Protein AF-A0A9P0QIW4-F1 (afdb_monomer)

InterPro domains:
  IPR052035 Zinc finger BED domain-containing [PTHR46481] (2-67)

Organism: Acanthoscelides obtectus (NCBI:txid200917)

Sequence (75 aa):
MQPFTIVEDEGFRELLEEFDPAYKLPSRKTLSNILLPEPYDEVVQKVKNLLKNSEYLTITTDTWTSTAVVKVIWP

Radius of gyration: 18.98 Å; Cα contacts (8 Å, |Δi|>4): 25; chains: 1; bounding box: 45×28×43 Å

Solvent-accessible surface area (backbone atoms only — not comparable to full-atom values): 5030 Å² total; per-residue (Å²): 135,85,62,65,61,54,69,72,36,64,69,58,48,54,52,40,47,74,73,44,68,84,66,79,80,57,52,49,64,48,43,62,72,59,64,42,52,60,62,48,51,52,51,52,52,52,51,52,52,53,59,74,73,46,94,75,86,85,88,86,83,88,88,81,85,77,88,74,83,76,82,78,82,73,135

Mean predicted aligned error: 6.87 Å

Structure (mmCIF, N/CA/C/O backbone):
data_AF-A0A9P0QIW4-F1
#
_entry.id   AF-A0A9P0QIW4-F1
#
loop_
_atom_site.group_PDB
_atom_site.id
_atom_site.type_symbol
_atom_site.label_atom_id
_atom_site.label_alt_id
_atom_site.label_comp_id
_atom_site.label_asym_id
_atom_site.label_entity_id
_atom_site.label_seq_id
_atom_site.pdbx_PDB_ins_code
_atom_site.Cartn_x
_atom_site.Cartn_y
_atom_s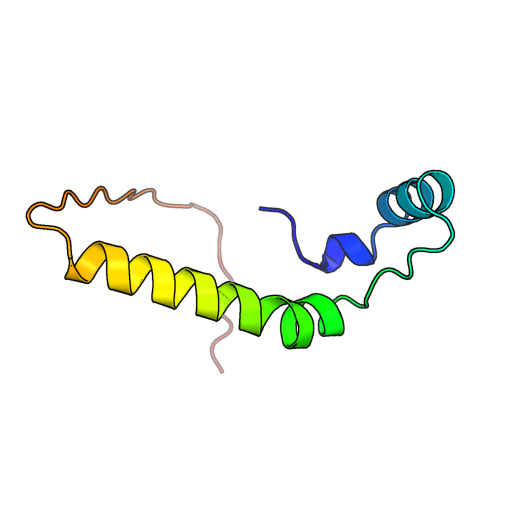ite.Cartn_z
_atom_site.occupancy
_atom_site.B_iso_or_equiv
_atom_site.auth_seq_id
_atom_site.auth_comp_id
_atom_site.auth_asym_id
_atom_site.auth_atom_id
_atom_site.pdbx_PDB_model_num
ATOM 1 N N . MET A 1 1 ? 2.289 -11.466 2.042 1.00 76.06 1 MET A N 1
ATOM 2 C CA . MET A 1 1 ? 2.343 -10.084 1.517 1.00 76.06 1 MET A CA 1
ATOM 3 C C . MET A 1 1 ? 3.380 -10.030 0.414 1.00 76.06 1 MET A C 1
ATOM 5 O O . MET A 1 1 ? 4.444 -10.605 0.605 1.00 76.06 1 MET A O 1
ATOM 9 N N . GLN A 1 2 ? 3.070 -9.375 -0.704 1.00 89.19 2 GLN A N 1
ATOM 10 C CA . GLN A 1 2 ? 4.018 -9.216 -1.805 1.00 89.19 2 GLN A CA 1
ATOM 11 C C . GLN A 1 2 ? 4.982 -8.060 -1.500 1.00 89.19 2 GLN A C 1
ATOM 13 O O . GLN A 1 2 ? 4.511 -6.962 -1.192 1.00 89.19 2 GLN A O 1
ATOM 18 N N . PRO A 1 3 ? 6.307 -8.264 -1.557 1.00 94.44 3 PRO A N 1
ATOM 19 C CA . PRO A 1 3 ? 7.258 -7.178 -1.372 1.00 94.44 3 PRO A CA 1
ATOM 20 C C . PRO A 1 3 ? 7.223 -6.210 -2.560 1.00 94.44 3 PRO A C 1
ATOM 22 O O . PRO A 1 3 ? 6.995 -6.605 -3.702 1.00 94.44 3 PRO A O 1
ATOM 25 N N . PHE A 1 4 ? 7.548 -4.939 -2.312 1.00 95.06 4 PHE A N 1
ATOM 26 C CA . PHE A 1 4 ? 7.6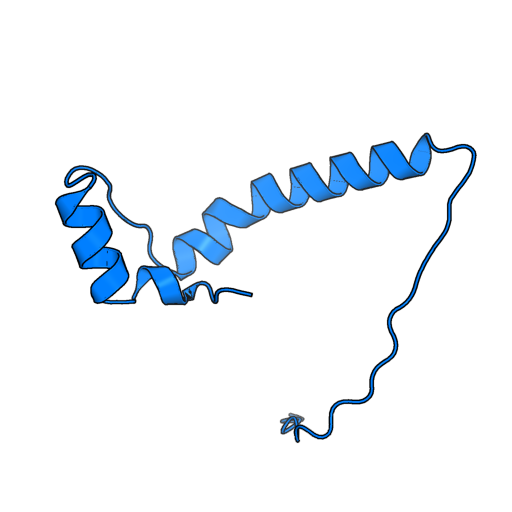60 -3.935 -3.380 1.00 95.06 4 PHE A CA 1
ATOM 27 C C . PHE A 1 4 ? 8.748 -4.254 -4.412 1.00 95.06 4 PHE A C 1
ATOM 29 O O . PHE A 1 4 ? 8.765 -3.643 -5.471 1.00 95.06 4 PHE A O 1
ATOM 36 N N . THR A 1 5 ? 9.635 -5.212 -4.130 1.00 95.56 5 THR A N 1
ATOM 37 C CA . THR A 1 5 ? 10.608 -5.743 -5.094 1.00 95.56 5 THR A CA 1
ATOM 38 C C . THR A 1 5 ? 9.950 -6.482 -6.260 1.00 95.56 5 THR A C 1
ATOM 40 O O . THR A 1 5 ? 10.638 -6.776 -7.224 1.00 95.56 5 THR A O 1
ATOM 43 N N . ILE A 1 6 ? 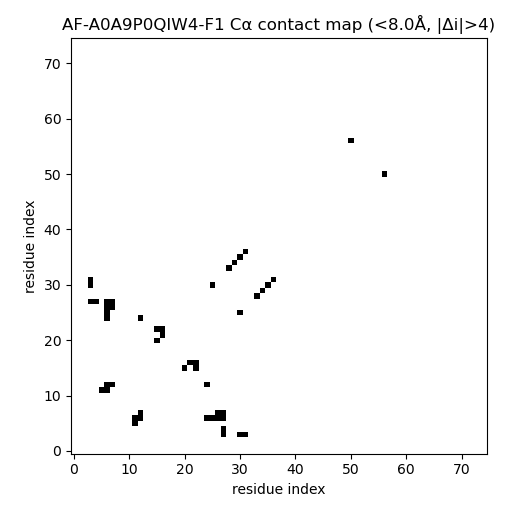8.632 -6.740 -6.234 1.00 95.94 6 ILE A N 1
ATOM 44 C CA . ILE A 1 6 ? 7.910 -7.291 -7.393 1.00 95.94 6 ILE A CA 1
ATOM 45 C C . ILE A 1 6 ? 8.138 -6.474 -8.669 1.00 95.94 6 ILE A C 1
ATOM 47 O O . ILE A 1 6 ? 8.198 -7.036 -9.750 1.00 95.94 6 ILE A O 1
ATOM 51 N N . VAL A 1 7 ? 8.329 -5.155 -8.559 1.00 95.81 7 VAL A N 1
ATOM 52 C CA . VAL A 1 7 ? 8.561 -4.303 -9.737 1.00 95.81 7 VAL A CA 1
ATOM 53 C C . VAL A 1 7 ? 9.943 -4.486 -10.380 1.00 95.81 7 VAL A C 1
ATOM 55 O O . VAL A 1 7 ? 10.246 -3.884 -11.412 1.00 95.81 7 VAL A O 1
ATOM 58 N N . GLU A 1 8 ? 10.798 -5.282 -9.745 1.00 96.00 8 GLU A N 1
ATOM 59 C CA . GLU A 1 8 ? 12.134 -5.664 -10.199 1.00 96.00 8 GLU A CA 1
ATOM 60 C C . GLU A 1 8 ? 12.178 -7.140 -10.635 1.00 96.00 8 GLU A C 1
ATOM 62 O O . GLU A 1 8 ? 13.199 -7.573 -11.156 1.00 96.00 8 GLU A O 1
ATOM 67 N N . ASP A 1 9 ? 11.088 -7.894 -10.445 1.00 96.81 9 ASP A N 1
ATOM 68 C CA . ASP A 1 9 ? 10.967 -9.289 -10.870 1.00 96.81 9 ASP A CA 1
ATOM 69 C C . ASP A 1 9 ? 10.881 -9.389 -12.400 1.00 96.81 9 ASP A C 1
ATOM 71 O O . ASP A 1 9 ? 10.097 -8.680 -13.035 1.00 96.81 9 ASP A O 1
ATOM 75 N N . GLU A 1 10 ? 11.707 -10.255 -12.990 1.00 97.50 10 GLU A N 1
ATOM 76 C CA . GLU A 1 10 ? 11.820 -10.398 -14.447 1.00 97.50 10 GLU A CA 1
ATOM 77 C C . GLU A 1 10 ? 10.528 -10.949 -15.058 1.00 97.50 10 GLU A C 1
ATOM 79 O O . GLU A 1 10 ? 9.984 -10.344 -15.978 1.00 97.50 10 GLU A O 1
ATOM 84 N N . GLY A 1 11 ? 9.969 -12.019 -14.484 1.00 97.56 11 GLY A N 1
ATOM 85 C CA . GLY A 1 11 ? 8.739 -12.627 -14.995 1.00 97.56 11 GLY A CA 1
ATOM 86 C C . GLY A 1 11 ? 7.531 -11.692 -14.898 1.00 97.56 11 GLY A C 1
ATOM 87 O O . GLY A 1 11 ? 6.699 -11.645 -15.803 1.00 97.56 11 GLY A O 1
ATOM 88 N N . PHE A 1 12 ? 7.436 -10.896 -13.830 1.00 96.31 12 PHE A N 1
ATOM 89 C CA . PHE A 1 12 ? 6.389 -9.883 -13.703 1.00 96.31 12 PHE A CA 1
ATOM 90 C C . PHE A 1 12 ? 6.524 -8.763 -14.742 1.00 96.31 12 PHE A C 1
ATOM 92 O O . PHE A 1 12 ? 5.516 -8.270 -15.246 1.00 96.31 12 PHE A O 1
ATOM 99 N N . ARG A 1 13 ? 7.753 -8.362 -15.080 1.00 97.00 13 ARG A N 1
ATOM 100 C CA . ARG A 1 13 ? 8.005 -7.366 -16.128 1.00 97.00 13 ARG A CA 1
ATOM 101 C C . ARG A 1 13 ? 7.657 -7.896 -17.509 1.00 97.00 13 ARG A C 1
ATOM 103 O O . ARG A 1 13 ? 6.927 -7.215 -18.216 1.00 97.00 13 ARG A O 1
ATOM 110 N N . GLU A 1 14 ? 8.088 -9.110 -17.842 1.00 97.94 14 GLU A N 1
ATOM 111 C CA . GLU A 1 14 ? 7.733 -9.775 -19.103 1.00 97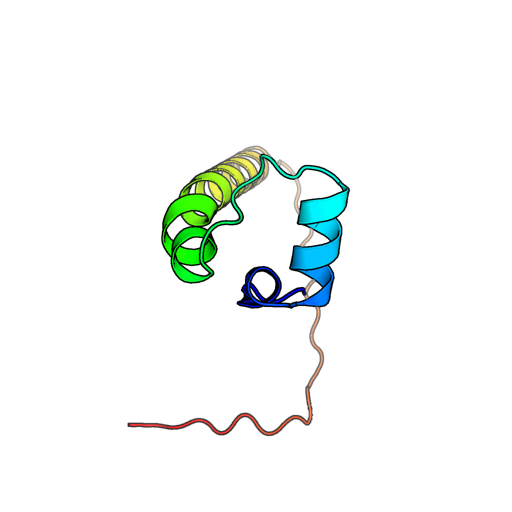.94 14 GLU A CA 1
ATOM 112 C C . GLU A 1 14 ? 6.212 -9.896 -19.261 1.00 97.94 14 GLU A C 1
ATOM 114 O O . GLU A 1 14 ? 5.659 -9.576 -20.311 1.00 97.94 14 GLU A O 1
ATOM 119 N N . LEU A 1 15 ? 5.512 -10.278 -18.187 1.00 97.25 15 LEU A N 1
ATOM 120 C CA . LEU A 1 15 ? 4.052 -10.340 -18.175 1.00 97.25 15 LEU A CA 1
ATOM 121 C C . LEU A 1 15 ? 3.413 -8.981 -18.495 1.00 97.25 15 LEU A C 1
ATOM 123 O O . LEU A 1 15 ? 2.446 -8.923 -19.252 1.00 97.25 15 LEU A O 1
ATOM 127 N N . LEU A 1 16 ? 3.911 -7.899 -17.895 1.00 96.88 16 LEU A N 1
ATOM 128 C CA . LEU A 1 16 ? 3.374 -6.560 -18.129 1.00 96.88 16 LEU A CA 1
ATOM 129 C C . LEU A 1 16 ? 3.725 -6.024 -19.513 1.00 96.88 16 LEU A C 1
ATOM 131 O O . LEU A 1 16 ? 2.891 -5.351 -20.104 1.00 96.88 16 LEU A O 1
ATOM 135 N N . GLU A 1 17 ? 4.907 -6.335 -20.035 1.00 96.94 17 GLU A N 1
ATOM 136 C CA . GLU A 1 17 ? 5.295 -5.972 -21.398 1.00 96.94 17 GLU A CA 1
ATOM 137 C C . GLU A 1 17 ? 4.402 -6.654 -22.439 1.00 96.94 17 GLU A C 1
ATOM 139 O O . GLU A 1 17 ? 4.025 -6.011 -23.413 1.00 96.94 17 GLU A O 1
ATOM 144 N N . GLU A 1 18 ? 4.005 -7.911 -22.217 1.00 97.88 18 GLU A N 1
ATOM 145 C CA . GLU A 1 18 ? 3.055 -8.612 -23.090 1.00 97.88 18 GLU A CA 1
ATOM 146 C C . GLU A 1 18 ? 1.619 -8.082 -22.926 1.00 97.88 18 GLU A C 1
ATOM 148 O O . GLU A 1 18 ? 0.883 -7.935 -23.901 1.00 97.88 18 GLU A O 1
ATOM 153 N N . PHE A 1 19 ? 1.202 -7.786 -21.691 1.00 97.56 19 PHE A N 1
ATOM 154 C CA . PHE A 1 19 ? -0.166 -7.358 -21.388 1.00 97.56 19 PHE A CA 1
ATOM 155 C C . PHE A 1 19 ? -0.451 -5.895 -21.767 1.00 97.56 19 PHE A C 1
ATOM 157 O O . PHE A 1 19 ? -1.491 -5.599 -22.357 1.00 97.56 19 PHE A O 1
ATOM 164 N N . ASP A 1 20 ? 0.448 -4.980 -21.408 1.00 97.12 20 ASP A N 1
ATOM 165 C CA . ASP A 1 20 ? 0.384 -3.551 -21.722 1.00 97.12 20 ASP A CA 1
ATOM 166 C C . ASP A 1 20 ? 1.805 -2.982 -21.927 1.00 97.12 20 ASP A C 1
ATOM 168 O O . ASP A 1 20 ? 2.400 -2.412 -21.004 1.00 97.12 20 ASP A O 1
ATOM 172 N N . PRO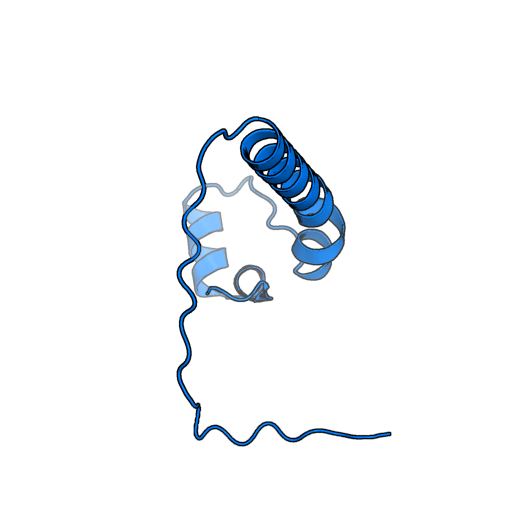 A 1 21 ? 2.345 -3.064 -23.159 1.00 95.75 21 PRO A N 1
ATOM 173 C CA . PRO A 1 21 ? 3.688 -2.578 -23.474 1.00 95.75 21 PRO A CA 1
ATOM 174 C C . PRO A 1 21 ? 3.889 -1.071 -23.241 1.00 95.75 21 PRO A C 1
ATOM 176 O O . PRO A 1 21 ? 5.024 -0.590 -23.185 1.00 95.75 21 PRO A O 1
ATOM 179 N N . ALA A 1 22 ? 2.809 -0.284 -23.158 1.00 97.25 22 ALA A N 1
ATOM 180 C CA . ALA A 1 22 ? 2.897 1.154 -22.917 1.00 97.25 22 ALA A CA 1
ATOM 181 C C . ALA A 1 22 ? 3.062 1.485 -21.424 1.00 97.25 22 ALA A C 1
ATOM 183 O O . ALA A 1 22 ? 3.451 2.610 -21.077 1.00 97.25 22 ALA A O 1
ATOM 184 N N . TYR A 1 23 ? 2.790 0.526 -20.537 1.00 95.94 23 TYR A N 1
ATOM 185 C CA . TYR A 1 23 ? 2.858 0.727 -19.103 1.00 95.94 23 TYR A CA 1
ATOM 186 C C . TYR A 1 23 ? 4.303 0.737 -18.598 1.00 95.94 23 TYR A C 1
ATOM 188 O O . TYR A 1 23 ? 5.015 -0.265 -18.580 1.00 95.94 23 TYR A O 1
ATOM 196 N N . LYS A 1 24 ? 4.741 1.900 -18.111 1.00 94.44 24 LYS A N 1
ATOM 197 C CA . LYS A 1 24 ? 6.063 2.056 -17.497 1.00 94.44 24 LYS A CA 1
ATOM 198 C C . LYS A 1 24 ? 5.984 1.752 -16.012 1.00 94.44 24 LYS A C 1
ATOM 200 O O . LYS A 1 24 ? 5.568 2.596 -15.218 1.00 94.44 24 LYS A O 1
ATOM 205 N N . LEU A 1 25 ? 6.430 0.557 -15.645 1.00 95.50 25 LEU A N 1
ATOM 206 C CA . LEU A 1 25 ? 6.472 0.125 -14.256 1.00 95.50 25 LEU A CA 1
ATOM 207 C C . LEU A 1 25 ? 7.371 1.068 -13.424 1.00 95.50 25 LEU A C 1
ATOM 209 O O . LEU A 1 25 ? 8.522 1.318 -13.802 1.00 95.50 25 LEU A O 1
AT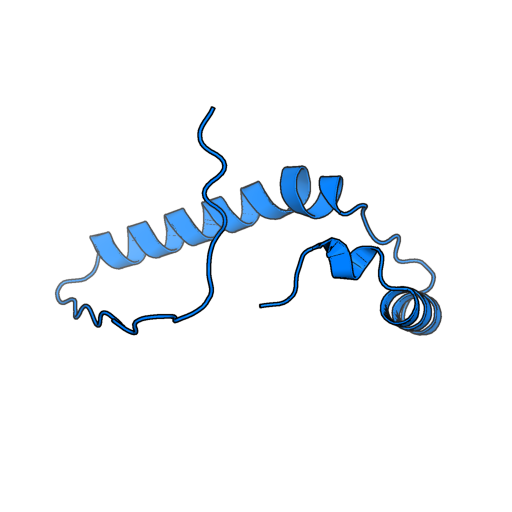OM 213 N N . PRO A 1 26 ? 6.880 1.628 -12.303 1.00 95.94 26 PRO A N 1
ATOM 214 C CA . PRO A 1 26 ? 7.680 2.511 -11.469 1.00 95.94 26 PRO A CA 1
ATOM 215 C C . PRO A 1 26 ? 8.809 1.739 -10.781 1.00 95.94 26 PRO A C 1
ATOM 217 O O . PRO A 1 26 ? 8.716 0.539 -10.525 1.00 95.94 26 PRO A O 1
ATOM 220 N N . SER A 1 27 ? 9.871 2.454 -10.403 1.00 96.19 27 SER A N 1
ATOM 221 C CA . SER A 1 27 ? 10.904 1.870 -9.544 1.00 96.19 27 SER A CA 1
ATOM 222 C C . SER A 1 27 ? 10.331 1.506 -8.173 1.00 96.19 27 SER A C 1
ATOM 224 O O . SER A 1 27 ? 9.389 2.147 -7.698 1.00 96.19 27 SER A O 1
ATOM 226 N N . ARG A 1 28 ? 10.963 0.558 -7.471 1.00 96.44 28 ARG A N 1
ATOM 227 C CA . ARG A 1 28 ? 10.588 0.201 -6.095 1.00 96.44 28 ARG A CA 1
ATOM 228 C C . ARG A 1 28 ? 10.498 1.429 -5.183 1.00 96.44 28 ARG A C 1
ATOM 230 O O . ARG A 1 28 ? 9.555 1.540 -4.408 1.00 96.44 28 ARG A O 1
ATOM 237 N N . LYS A 1 29 ? 11.458 2.358 -5.293 1.00 96.69 29 LYS A N 1
ATOM 238 C CA . LYS A 1 29 ? 11.493 3.601 -4.499 1.00 96.69 29 LYS A CA 1
ATOM 239 C C . LYS A 1 29 ? 10.334 4.529 -4.842 1.00 96.69 29 LYS A C 1
ATOM 241 O O . LYS A 1 29 ? 9.745 5.121 -3.947 1.00 96.69 29 LYS A O 1
ATOM 246 N N . THR A 1 30 ? 10.016 4.658 -6.127 1.00 97.00 30 THR A N 1
ATOM 247 C CA . THR A 1 30 ? 8.879 5.461 -6.589 1.00 97.00 30 THR A CA 1
ATOM 248 C C . THR A 1 30 ? 7.572 4.871 -6.066 1.00 97.00 30 THR A C 1
ATOM 250 O O . THR A 1 30 ? 6.755 5.601 -5.514 1.00 97.00 30 THR A O 1
ATOM 253 N N . LEU A 1 31 ? 7.403 3.550 -6.160 1.00 95.94 31 LEU A N 1
ATOM 254 C CA . LEU A 1 31 ? 6.231 2.866 -5.626 1.00 95.94 31 LEU A CA 1
ATOM 255 C C . LEU A 1 31 ? 6.094 3.095 -4.113 1.00 95.94 31 LEU A C 1
ATOM 257 O O . LEU A 1 31 ? 5.064 3.588 -3.666 1.00 95.94 31 LEU A O 1
ATOM 261 N N . SER A 1 32 ? 7.136 2.799 -3.330 1.00 95.50 32 SER A N 1
ATOM 262 C CA . SER A 1 32 ? 7.052 2.842 -1.865 1.00 95.50 32 SER A CA 1
ATOM 263 C C . SER A 1 32 ? 7.001 4.250 -1.279 1.00 95.50 32 SER A C 1
ATOM 265 O O . SER A 1 32 ? 6.298 4.466 -0.299 1.00 95.50 32 SER A O 1
ATOM 267 N N . ASN A 1 33 ? 7.753 5.197 -1.844 1.00 96.88 33 ASN A N 1
ATOM 268 C CA . ASN A 1 33 ? 7.984 6.496 -1.205 1.00 96.88 33 ASN A CA 1
ATOM 269 C C . ASN A 1 33 ? 7.195 7.637 -1.848 1.00 96.88 33 ASN A C 1
ATOM 271 O O . ASN A 1 33 ? 7.173 8.725 -1.283 1.00 96.88 33 ASN A O 1
ATOM 275 N N . ILE A 1 34 ? 6.620 7.424 -3.034 1.00 96.62 34 ILE A N 1
ATOM 276 C CA . ILE A 1 34 ? 5.931 8.481 -3.783 1.00 96.62 34 ILE A CA 1
ATOM 277 C C . ILE A 1 34 ? 4.481 8.085 -4.042 1.00 96.62 34 ILE A C 1
ATOM 279 O O . ILE A 1 34 ? 3.586 8.831 -3.672 1.00 96.62 34 ILE A O 1
ATOM 283 N N . LEU A 1 35 ? 4.238 6.912 -4.633 1.00 96.44 35 LEU A N 1
ATOM 284 C CA . LEU A 1 35 ? 2.891 6.532 -5.075 1.00 96.44 35 LEU A CA 1
ATOM 285 C C . LEU A 1 35 ? 2.006 5.974 -3.957 1.00 96.44 35 LEU A C 1
ATOM 287 O O . LEU A 1 35 ? 0.807 6.208 -3.965 1.00 96.44 35 LEU A O 1
ATOM 291 N N . LEU A 1 36 ? 2.570 5.208 -3.020 1.00 96.06 36 LEU A N 1
ATOM 292 C CA . LEU A 1 36 ? 1.801 4.562 -1.950 1.00 96.06 36 LEU A CA 1
ATOM 293 C C . LEU A 1 36 ? 1.470 5.423 -0.718 1.00 96.06 36 LEU A C 1
ATOM 295 O O . LEU A 1 36 ? 0.437 5.139 -0.112 1.00 96.06 36 LEU A O 1
ATOM 299 N N . PRO A 1 37 ? 2.276 6.422 -0.303 1.00 97.31 37 PRO A N 1
ATOM 300 C CA . PRO A 1 37 ? 1.982 7.183 0.913 1.00 97.31 37 PRO A CA 1
ATOM 301 C C . PRO A 1 37 ? 0.615 7.876 0.899 1.00 97.31 37 PRO A C 1
ATOM 303 O O . PRO A 1 37 ? -0.137 7.745 1.858 1.00 97.31 37 PRO A O 1
ATOM 306 N N . GLU A 1 38 ? 0.263 8.543 -0.202 1.00 97.31 38 GLU A N 1
ATOM 307 C CA . GLU A 1 38 ? -1.016 9.251 -0.338 1.00 97.31 38 GLU A CA 1
ATOM 308 C C . GLU A 1 38 ? -2.236 8.315 -0.209 1.00 97.31 38 GLU A C 1
ATOM 310 O O . GLU A 1 38 ? -3.019 8.504 0.725 1.00 97.31 38 GLU A O 1
ATOM 315 N N . PRO A 1 39 ? -2.398 7.254 -1.028 1.00 97.44 39 PRO A N 1
ATOM 316 C CA . PRO A 1 39 ? -3.544 6.354 -0.896 1.00 97.44 39 PRO A CA 1
ATOM 317 C C . PRO A 1 39 ? -3.547 5.590 0.436 1.00 97.44 39 PRO A C 1
ATOM 319 O O . PRO A 1 39 ? -4.613 5.246 0.951 1.00 97.44 39 PRO A O 1
ATOM 322 N N . TYR A 1 40 ? -2.378 5.324 1.031 1.00 97.38 40 TYR A N 1
ATOM 323 C CA . TYR A 1 40 ? -2.307 4.761 2.380 1.00 97.38 40 TYR A CA 1
ATOM 324 C C . TYR A 1 40 ? -2.929 5.713 3.406 1.00 97.38 40 TYR A C 1
ATOM 326 O O . TYR A 1 40 ? -3.797 5.300 4.181 1.00 97.38 40 TYR A O 1
ATOM 334 N N . ASP A 1 41 ? -2.532 6.985 3.390 1.00 98.25 41 ASP A N 1
ATOM 335 C CA . ASP A 1 41 ? -3.046 7.989 4.316 1.00 98.25 41 ASP A CA 1
ATOM 336 C C . ASP A 1 41 ? -4.546 8.224 4.115 1.00 98.25 41 ASP A C 1
ATOM 338 O O . ASP A 1 41 ? -5.290 8.310 5.096 1.00 98.25 41 ASP A O 1
ATOM 342 N N . GLU A 1 42 ? -5.026 8.230 2.870 1.00 98.44 42 GLU A N 1
ATOM 343 C CA . GLU A 1 42 ? -6.457 8.291 2.557 1.00 98.44 42 GLU A CA 1
ATOM 344 C C . GLU A 1 42 ? -7.237 7.140 3.204 1.00 98.44 42 GLU A C 1
ATOM 346 O O . GLU A 1 42 ? -8.250 7.362 3.880 1.00 98.44 42 GLU A O 1
ATOM 351 N N . VAL A 1 43 ? -6.756 5.902 3.051 1.00 98.31 43 VAL A N 1
ATOM 352 C CA . VAL A 1 43 ? -7.389 4.722 3.655 1.00 98.31 43 VAL A CA 1
ATOM 353 C C . VAL A 1 43 ? -7.332 4.798 5.180 1.00 98.31 43 VAL A C 1
ATOM 355 O O . VAL A 1 43 ? -8.337 4.519 5.839 1.00 98.31 43 VAL A O 1
ATOM 358 N N . VAL A 1 44 ? -6.212 5.235 5.760 1.00 98.31 44 VAL A N 1
ATOM 359 C CA . VAL A 1 44 ? -6.085 5.444 7.209 1.00 98.31 44 VAL A CA 1
ATOM 360 C C . VAL A 1 44 ? -7.118 6.451 7.710 1.00 98.31 44 VAL A C 1
ATOM 362 O O . VAL A 1 44 ? -7.786 6.189 8.715 1.00 98.31 44 VAL A O 1
ATOM 365 N N . GLN A 1 45 ? -7.292 7.588 7.032 1.00 98.50 45 GLN A N 1
ATOM 366 C CA . GLN A 1 45 ? -8.293 8.583 7.424 1.00 98.50 45 GLN A CA 1
ATOM 367 C C . GLN A 1 45 ? -9.714 8.044 7.274 1.00 98.50 45 GLN A C 1
ATOM 369 O O . GLN A 1 45 ? -10.539 8.236 8.170 1.00 98.50 45 GLN A O 1
ATOM 374 N N . LYS A 1 46 ? -9.994 7.306 6.196 1.00 98.25 46 LYS A N 1
ATOM 375 C CA . LYS A 1 46 ? -11.285 6.641 5.998 1.00 98.25 46 LYS A CA 1
ATOM 376 C C . LYS A 1 46 ? -11.601 5.688 7.150 1.00 98.25 46 LYS A C 1
ATOM 378 O O . LYS A 1 46 ? -12.678 5.784 7.732 1.00 98.25 46 LYS A O 1
ATOM 383 N N . VAL A 1 47 ? -10.661 4.818 7.524 1.00 97.69 47 VAL A N 1
ATOM 384 C CA . VAL A 1 47 ? -10.831 3.881 8.645 1.00 97.69 47 VAL A CA 1
ATOM 385 C C . VAL A 1 47 ? -11.017 4.633 9.964 1.00 97.69 47 VAL A C 1
ATOM 387 O O . VAL A 1 47 ? -11.943 4.324 10.708 1.00 97.69 47 VAL A O 1
ATOM 390 N N . LYS A 1 48 ? -10.217 5.671 10.241 1.00 97.44 48 LYS A N 1
ATOM 391 C CA . LYS A 1 48 ? -10.383 6.506 11.445 1.00 97.44 48 LYS A CA 1
ATOM 392 C C . LYS A 1 48 ? -11.770 7.139 11.525 1.00 97.44 48 LYS A C 1
ATOM 394 O O . LYS A 1 48 ? -12.352 7.179 12.604 1.00 97.44 48 LYS A O 1
ATOM 399 N N . ASN A 1 49 ? -12.304 7.623 10.408 1.00 97.81 49 ASN A N 1
ATOM 400 C CA . ASN A 1 49 ? -13.637 8.218 10.370 1.00 97.81 49 ASN A CA 1
ATOM 401 C C . ASN A 1 49 ? -14.735 7.172 10.596 1.00 97.81 49 ASN A C 1
ATOM 403 O O . ASN A 1 49 ? -15.670 7.440 11.345 1.00 97.81 49 ASN A O 1
ATOM 407 N N . LEU A 1 50 ? -14.599 5.971 10.024 1.00 96.75 50 LEU A N 1
ATOM 408 C CA . LEU A 1 50 ? -15.511 4.856 10.304 1.00 96.75 50 LEU A CA 1
ATOM 409 C C . LEU A 1 50 ? -15.506 4.492 11.794 1.00 96.75 50 LEU A C 1
ATOM 411 O O . LEU A 1 50 ? -16.569 4.346 12.385 1.00 9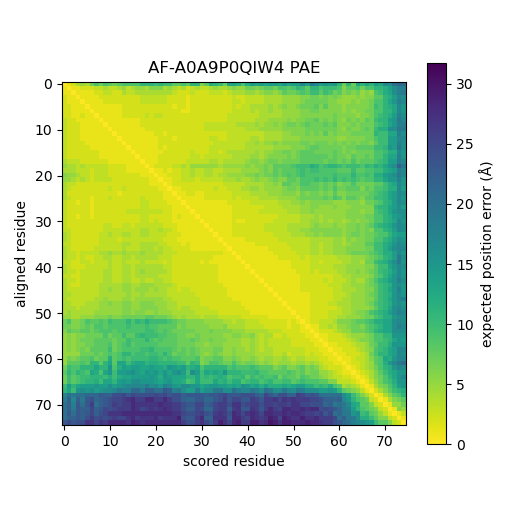6.75 50 LEU A O 1
ATOM 415 N N . LEU A 1 51 ? -14.324 4.422 12.414 1.00 96.44 51 LEU A N 1
ATOM 416 C CA . LEU A 1 51 ? -14.188 4.127 13.843 1.00 96.44 51 LEU A CA 1
ATOM 417 C C . LEU A 1 51 ? -14.801 5.219 14.729 1.00 96.44 51 LEU A C 1
ATOM 419 O O . LEU A 1 51 ? -15.490 4.895 15.690 1.00 96.44 51 LEU A O 1
ATOM 423 N N . LYS A 1 52 ? -14.590 6.502 14.403 1.00 96.62 52 LYS A N 1
ATOM 424 C CA . LYS A 1 52 ? -15.174 7.634 15.150 1.00 96.62 52 LYS A CA 1
ATOM 425 C C . LYS A 1 52 ? -16.702 7.634 15.140 1.00 96.62 52 LYS A C 1
ATOM 427 O O . LYS A 1 52 ? -17.305 8.095 16.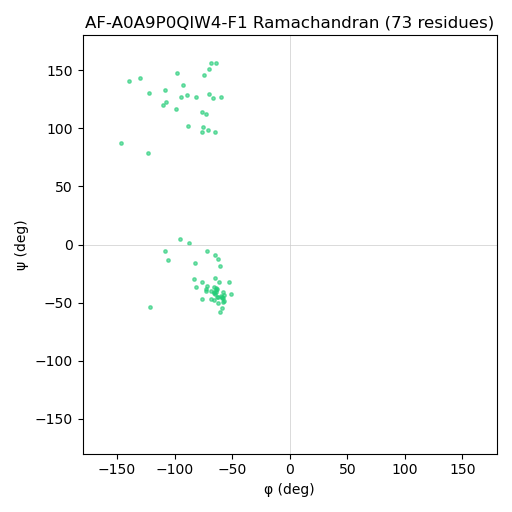101 1.00 96.62 52 LYS A O 1
ATOM 432 N N . ASN A 1 53 ? -17.303 7.150 14.057 1.00 95.56 53 ASN A N 1
ATOM 433 C CA . ASN A 1 53 ? -18.751 7.149 13.859 1.00 95.56 53 ASN A CA 1
ATOM 434 C C . ASN A 1 53 ? -19.413 5.821 14.272 1.00 95.56 53 ASN A C 1
ATOM 436 O O . ASN A 1 53 ? -20.608 5.649 14.041 1.00 95.56 53 ASN A O 1
ATOM 440 N N . SER A 1 54 ? -18.658 4.875 14.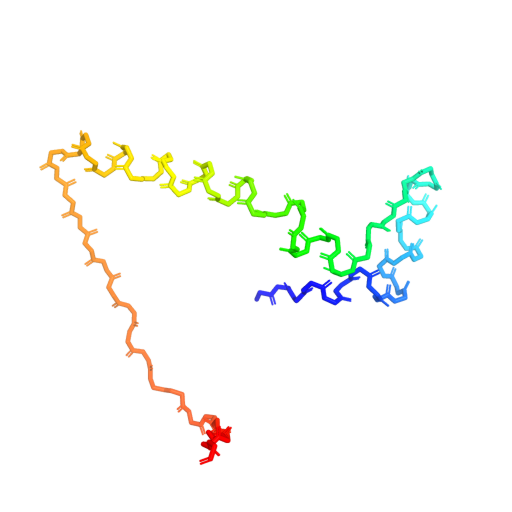841 1.00 96.19 54 SER A N 1
ATOM 441 C CA . SER A 1 54 ? -19.186 3.572 15.245 1.00 96.19 54 SER A CA 1
ATOM 442 C C . SER A 1 54 ? -19.707 3.605 16.680 1.00 96.19 54 SER A C 1
ATOM 444 O O . SER A 1 54 ? -18.986 3.994 17.594 1.00 96.19 54 SER A O 1
ATOM 446 N N . GLU A 1 55 ? -20.942 3.148 16.891 1.00 97.19 55 GLU A N 1
ATOM 447 C CA . GLU A 1 55 ? -21.549 3.010 18.226 1.00 97.19 55 GLU A CA 1
ATOM 448 C C . GLU A 1 55 ? -21.009 1.781 18.979 1.00 97.19 55 GLU A C 1
ATOM 450 O O . GLU A 1 55 ? -20.831 1.810 20.195 1.00 97.19 55 GLU A O 1
ATOM 455 N N . TYR A 1 56 ? -20.679 0.717 18.240 1.00 96.31 56 TYR A N 1
ATOM 456 C CA . TYR A 1 56 ? -20.157 -0.539 18.777 1.00 96.31 56 TYR A CA 1
ATOM 457 C C . TYR A 1 56 ? -18.889 -0.954 18.029 1.00 96.31 56 TYR A C 1
ATOM 459 O O . TYR A 1 56 ? -18.776 -0.759 16.818 1.00 96.31 56 TYR A O 1
ATOM 467 N N . LEU A 1 57 ? -17.925 -1.539 18.740 1.00 94.75 57 LEU A N 1
ATOM 468 C CA . LEU A 1 57 ? -16.671 -2.032 18.172 1.00 94.75 57 LEU A CA 1
ATOM 469 C C . LEU A 1 57 ? -16.300 -3.364 18.825 1.00 94.75 57 LEU A C 1
ATOM 471 O O . LEU A 1 57 ? -16.447 -3.540 20.032 1.00 94.75 57 LEU A O 1
ATOM 475 N N . THR A 1 58 ? -15.778 -4.299 18.037 1.00 94.81 58 THR A N 1
ATOM 476 C CA . THR A 1 58 ? -15.145 -5.523 18.537 1.00 94.81 58 THR A CA 1
ATOM 477 C C . THR A 1 58 ? -13.719 -5.571 18.015 1.00 94.81 58 THR A C 1
ATOM 479 O O . THR A 1 58 ? -13.487 -5.369 16.825 1.00 94.81 58 THR A O 1
ATOM 482 N N . ILE A 1 59 ? -12.763 -5.815 18.909 1.00 93.75 59 ILE A N 1
ATOM 483 C CA . ILE A 1 59 ? -11.342 -5.918 18.575 1.00 93.75 59 ILE A CA 1
ATOM 484 C C . ILE A 1 59 ? -10.943 -7.378 18.734 1.00 93.75 59 ILE A C 1
ATOM 486 O O . ILE A 1 59 ? -11.059 -7.945 19.818 1.00 93.75 59 ILE A O 1
ATOM 490 N N . THR A 1 60 ? -10.469 -7.981 17.652 1.00 95.44 60 THR A N 1
ATOM 491 C CA . THR A 1 60 ? -9.874 -9.316 17.669 1.00 95.44 60 THR A CA 1
ATOM 492 C C . THR A 1 60 ? -8.374 -9.167 17.489 1.00 95.44 60 THR A C 1
ATOM 494 O O . THR A 1 60 ? -7.930 -8.590 16.496 1.00 95.44 60 THR A O 1
ATOM 497 N N . THR A 1 61 ? -7.599 -9.681 18.437 1.00 94.25 61 THR A N 1
ATOM 498 C CA . THR A 1 61 ? -6.137 -9.671 18.358 1.00 94.25 61 THR A CA 1
ATOM 499 C C . THR A 1 61 ? -5.647 -11.078 18.089 1.00 94.25 61 THR A C 1
ATOM 501 O O . THR A 1 61 ? -6.061 -12.024 18.754 1.00 94.25 61 THR A O 1
ATOM 504 N N . ASP A 1 62 ? -4.747 -11.191 17.126 1.00 93.12 62 ASP A N 1
ATOM 505 C CA . ASP A 1 62 ? -4.099 -12.434 16.752 1.00 93.12 62 ASP A CA 1
ATOM 506 C C . ASP A 1 62 ? -2.712 -12.501 17.412 1.00 93.12 62 ASP A C 1
ATOM 508 O O . ASP A 1 62 ? -1.871 -11.633 17.172 1.00 93.12 62 ASP A O 1
ATOM 512 N N . THR A 1 63 ? -2.480 -13.472 18.304 1.00 91.88 63 THR A N 1
ATOM 513 C CA . THR A 1 63 ? -1.253 -13.549 19.123 1.00 91.88 63 THR A CA 1
ATOM 514 C C . THR A 1 63 ? -0.523 -14.878 18.930 1.00 91.88 63 THR A C 1
ATOM 516 O O . THR A 1 63 ? -0.599 -15.770 19.776 1.00 91.88 63 THR A O 1
ATOM 519 N N . TRP A 1 64 ? 0.216 -15.011 17.828 1.00 90.06 64 TRP A N 1
ATOM 520 C CA . TRP A 1 64 ? 1.114 -16.149 17.599 1.00 90.06 64 TRP A CA 1
ATOM 521 C C . TRP A 1 64 ? 2.560 -15.799 17.950 1.00 90.06 64 TRP A C 1
ATOM 523 O O . TRP A 1 64 ? 3.016 -14.674 17.749 1.00 90.06 64 TRP A O 1
ATOM 533 N N . THR A 1 65 ? 3.314 -16.786 18.432 1.00 87.25 65 THR A N 1
ATOM 534 C CA . THR A 1 65 ? 4.768 -16.679 18.613 1.00 87.25 65 THR A CA 1
ATOM 535 C C . THR A 1 65 ? 5.485 -17.247 17.390 1.00 87.25 65 THR A C 1
ATOM 537 O O . THR A 1 65 ? 5.240 -18.386 17.002 1.00 87.25 65 THR A O 1
ATOM 540 N N . SER A 1 66 ? 6.392 -16.469 16.793 1.00 86.44 66 SER A N 1
ATOM 541 C CA . SER A 1 66 ? 7.278 -16.940 15.721 1.00 86.44 66 SER A CA 1
ATOM 542 C C . SER A 1 66 ? 8.605 -17.428 16.298 1.00 86.44 66 SER A C 1
ATOM 544 O O . SER A 1 66 ? 9.187 -16.771 17.158 1.00 86.44 66 SER A O 1
ATOM 546 N N . THR A 1 67 ? 9.112 -18.557 15.804 1.00 86.44 67 THR A N 1
ATOM 547 C CA . THR A 1 67 ? 10.444 -19.084 16.152 1.00 86.44 67 THR A CA 1
ATOM 548 C C . THR A 1 67 ? 11.558 -18.535 15.254 1.00 86.44 67 THR A C 1
ATOM 550 O O . THR A 1 67 ? 12.721 -18.908 15.415 1.00 86.44 67 THR A O 1
ATOM 553 N N . ALA A 1 68 ? 11.234 -17.652 14.302 1.00 82.38 68 ALA A N 1
ATOM 554 C CA . ALA A 1 68 ? 12.223 -17.031 13.431 1.00 82.38 68 ALA A CA 1
ATOM 555 C C . ALA A 1 68 ? 13.146 -16.097 14.235 1.00 82.38 68 ALA A C 1
ATOM 557 O O . ALA A 1 68 ? 12.687 -15.177 14.910 1.00 82.38 68 ALA A O 1
ATOM 558 N N . VAL A 1 69 ? 14.462 -16.304 14.134 1.00 70.56 69 VAL A N 1
ATOM 559 C CA . VAL A 1 69 ? 15.455 -15.430 14.771 1.00 70.56 69 VAL A CA 1
ATOM 560 C C . VAL A 1 69 ? 15.553 -14.132 13.973 1.00 70.56 69 VAL A C 1
ATOM 562 O O . VAL A 1 69 ? 16.221 -14.071 12.940 1.00 70.56 69 VAL A O 1
ATOM 565 N N . VAL A 1 70 ? 14.914 -13.067 14.453 1.00 65.31 70 VAL A N 1
ATOM 566 C CA . VAL A 1 70 ? 15.226 -11.715 13.983 1.00 65.31 70 VAL A CA 1
ATOM 567 C C . VAL A 1 70 ? 16.580 -11.343 14.578 1.00 65.31 70 VAL A C 1
ATOM 569 O O . VAL A 1 70 ? 16.707 -11.186 15.792 1.00 65.31 70 VAL A O 1
ATOM 572 N N . LYS A 1 71 ? 17.616 -11.209 13.740 1.00 54.72 71 LYS A N 1
ATOM 573 C CA . LYS A 1 71 ? 18.857 -10.548 14.157 1.00 54.72 71 LYS A CA 1
ATOM 574 C C . LYS A 1 71 ? 18.518 -9.091 14.447 1.00 54.72 71 LYS A C 1
ATOM 576 O O . LYS A 1 71 ? 18.444 -8.276 13.532 1.00 54.72 71 LYS A O 1
ATOM 581 N N . VAL A 1 72 ? 18.284 -8.777 15.715 1.00 59.75 72 VAL A N 1
ATOM 582 C CA . VAL A 1 72 ? 18.213 -7.390 16.162 1.00 59.75 72 VAL A CA 1
ATOM 583 C C . VAL A 1 72 ? 19.638 -6.851 16.099 1.00 59.75 72 VAL A C 1
ATOM 585 O O . VAL A 1 72 ? 20.463 -7.145 16.960 1.00 59.75 72 VAL A O 1
ATOM 588 N N . ILE A 1 73 ? 19.950 -6.134 15.022 1.00 58.62 73 ILE A N 1
ATOM 589 C CA . ILE A 1 73 ? 21.163 -5.325 14.945 1.00 58.62 73 ILE A CA 1
ATOM 590 C C . ILE A 1 73 ? 20.868 -4.083 15.787 1.00 58.62 73 ILE A C 1
ATOM 592 O O . ILE A 1 73 ? 20.174 -3.175 15.333 1.00 58.62 73 ILE A O 1
ATOM 596 N N . TRP A 1 74 ? 21.315 -4.097 17.041 1.00 44.16 74 TRP A N 1
ATOM 597 C CA . TRP A 1 74 ? 21.402 -2.883 17.850 1.00 44.16 74 TRP A CA 1
ATOM 598 C C . TRP A 1 74 ? 22.595 -2.037 17.365 1.00 44.16 74 TRP A C 1
ATOM 600 O O . TRP A 1 74 ? 23.582 -2.629 16.913 1.00 44.16 74 TRP A O 1
ATOM 610 N N . PRO A 1 75 ? 22.502 -0.693 17.402 1.00 51.44 75 PRO A N 1
ATOM 611 C CA . PRO A 1 75 ? 23.646 0.189 17.176 1.00 51.44 75 PRO A CA 1
ATOM 612 C C . PRO A 1 75 ? 24.739 0.011 18.237 1.00 51.44 75 PRO A C 1
ATOM 614 O O . PRO A 1 75 ? 24.412 -0.417 19.369 1.00 51.44 75 PRO A O 1
#

Foldseek 3Di:
DDQLCCLVDPVSVVVCCVVPVVDDRDDSCCVPPPVPPVVVVVVVVVVVVVVVPDPDDDDDDDDDDDPDDDPPPDD

Secondary structure (DSSP, 8-state):
---GGGGG-HHHHHHHHHH-TT--PPPHHHIIIIITHHHHHHHHHHHHHHHHT-S--------PPP---------

pLDDT: mean 91.81, std 11.78, range [44.16, 98.5]